Protein AF-A0A200QCK0-F1 (afdb_monomer)

Secondary structure (DSSP, 8-state):
-HHHHHHHHHHHHHHHHHHTS-HHHHHHHTT---HHHHHHHHHHHHHHHHHHHHHHHHHHHHHHHHHHHHHHHHHGGGG-

pLDDT: mean 77.57, std 11.19, range [49.31, 89.31]

Organism: Macleaya cordata (NCBI:txid56857)

Solvent-accessible surface area (backbone atoms only — not comparable to full-atom values): 4553 Å² total; per-residue (Å²): 116,73,74,57,53,54,52,53,51,45,51,51,52,33,50,55,57,47,70,74,44,55,74,73,58,30,68,72,49,68,80,53,88,46,46,66,60,44,51,51,54,50,53,52,52,52,54,52,48,52,51,54,50,52,51,52,50,51,50,53,52,51,51,51,55,51,51,55,53,49,51,56,58,48,58,62,62,74,76,112

Radius of gyration: 24.25 Å; Cα contacts (8 Å, |Δi|>4): 19; chains: 1; bounding box: 45×21×77 Å

Structure (mmCIF, N/CA/C/O backbone):
data_AF-A0A200QCK0-F1
#
_entry.id   AF-A0A200QCK0-F1
#
loop_
_atom_site.group_PDB
_atom_site.id
_atom_site.type_symbol
_atom_site.label_atom_id
_atom_site.label_alt_id
_atom_site.label_comp_id
_atom_site.label_asym_id
_atom_site.label_entity_id
_atom_site.label_seq_id
_atom_site.pdbx_PDB_ins_code
_atom_site.Cartn_x
_atom_site.Cartn_y
_atom_site.Cartn_z
_atom_site.occupancy
_atom_site.B_iso_or_equiv
_atom_site.auth_seq_id
_atom_site.auth_comp_id
_atom_site.auth_asym_id
_atom_site.auth_atom_id
_atom_site.pdbx_PDB_model_num
ATOM 1 N N . MET A 1 1 ? -17.259 4.371 26.624 1.00 58.91 1 MET A N 1
ATOM 2 C CA . MET A 1 1 ? -17.887 3.853 25.384 1.00 58.91 1 MET A CA 1
ATOM 3 C C . MET A 1 1 ? -17.174 4.333 24.115 1.00 58.91 1 MET A C 1
ATOM 5 O O . MET A 1 1 ? -16.959 3.549 23.205 1.00 58.91 1 MET A O 1
ATOM 9 N N . GLU A 1 2 ? -16.707 5.578 24.068 1.00 63.78 2 GLU A N 1
ATOM 10 C CA . GLU A 1 2 ? -16.116 6.210 22.871 1.00 63.78 2 GLU A CA 1
ATOM 11 C C . GLU A 1 2 ? -14.766 5.629 22.394 1.00 63.78 2 GLU A C 1
ATOM 13 O O . GLU A 1 2 ? -14.402 5.720 21.224 1.00 63.78 2 GLU A O 1
ATOM 18 N N . ARG A 1 3 ? -14.015 4.968 23.285 1.00 66.50 3 ARG A N 1
ATOM 19 C CA . ARG A 1 3 ? -12.735 4.318 22.944 1.00 66.50 3 ARG A CA 1
ATOM 20 C C . ARG A 1 3 ? -12.907 2.990 22.192 1.00 66.50 3 ARG A C 1
ATOM 22 O O . ARG A 1 3 ? -12.003 2.607 21.463 1.00 66.50 3 ARG A O 1
ATOM 29 N N . MET A 1 4 ? -14.041 2.307 22.376 1.00 72.31 4 MET A N 1
ATOM 30 C CA . MET A 1 4 ? -14.385 1.086 21.629 1.00 72.31 4 MET A CA 1
ATOM 31 C C . MET A 1 4 ? -14.813 1.439 20.203 1.00 72.31 4 MET A C 1
ATOM 33 O O . MET A 1 4 ? -14.325 0.836 19.257 1.00 72.31 4 MET A O 1
ATOM 37 N N . LYS A 1 5 ? -15.626 2.493 20.052 1.00 79.50 5 LYS A N 1
ATOM 38 C CA . LYS A 1 5 ? -16.126 2.961 18.752 1.00 79.50 5 LYS A CA 1
ATOM 39 C C . LYS A 1 5 ? -14.994 3.308 17.776 1.00 79.50 5 LYS A C 1
ATOM 41 O O . LYS A 1 5 ? -14.992 2.825 16.655 1.00 79.50 5 LYS A O 1
ATOM 46 N N . ARG A 1 6 ? -13.959 4.014 18.255 1.00 78.31 6 ARG A N 1
ATOM 47 C CA . ARG A 1 6 ? -12.757 4.316 17.455 1.00 78.31 6 ARG A CA 1
ATOM 48 C C . ARG A 1 6 ? -11.993 3.077 16.983 1.00 78.31 6 ARG A C 1
ATOM 50 O O . ARG A 1 6 ? -11.468 3.085 15.880 1.00 78.31 6 ARG A O 1
ATOM 57 N N . LYS A 1 7 ? -11.910 2.027 17.807 1.00 80.75 7 LYS A N 1
ATOM 58 C CA . LYS A 1 7 ? -11.217 0.783 17.428 1.00 80.75 7 LYS A CA 1
ATOM 59 C C . LYS A 1 7 ? -11.989 0.012 16.359 1.00 80.75 7 LYS A C 1
ATOM 61 O O . LYS A 1 7 ? -11.377 -0.524 15.442 1.00 80.75 7 LYS A O 1
ATOM 66 N N . GLU A 1 8 ? -13.313 -0.016 16.478 1.00 83.75 8 GLU A N 1
ATOM 67 C CA . GLU A 1 8 ? -14.209 -0.609 15.482 1.00 83.75 8 GLU A CA 1
ATOM 68 C C . GLU A 1 8 ? -14.095 0.130 14.139 1.00 83.75 8 GLU A C 1
ATOM 70 O O . GLU A 1 8 ? -13.883 -0.481 13.096 1.00 83.75 8 GLU A O 1
ATOM 75 N N . GLU A 1 9 ? -14.151 1.464 14.174 1.00 85.94 9 GLU A N 1
ATOM 76 C CA . GLU A 1 9 ? -14.003 2.324 12.996 1.00 85.94 9 GLU A CA 1
ATOM 77 C C . GLU A 1 9 ? -12.630 2.149 12.330 1.00 85.94 9 GLU A C 1
ATOM 79 O O . GLU A 1 9 ? -12.540 2.056 11.107 1.00 85.94 9 GLU A O 1
ATOM 84 N N . GLU A 1 10 ? -11.556 2.038 13.115 1.00 85.81 10 GLU A N 1
ATOM 85 C CA . GLU A 1 10 ? -10.205 1.799 12.599 1.00 85.81 10 GLU A CA 1
ATOM 86 C C . GLU A 1 10 ? -10.074 0.417 11.936 1.00 85.81 10 GLU A C 1
ATOM 8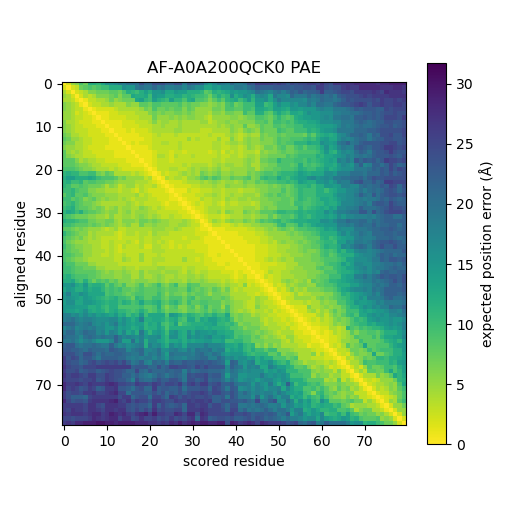8 O O . GLU A 1 10 ? -9.437 0.286 10.885 1.00 85.81 10 GLU A O 1
ATOM 93 N N . PHE A 1 11 ? -10.726 -0.603 12.499 1.00 85.31 11 PHE A N 1
ATOM 94 C CA . PHE A 1 11 ? -10.793 -1.938 11.909 1.00 85.31 11 PHE A CA 1
ATOM 95 C C . PHE A 1 11 ? -11.564 -1.939 10.580 1.00 85.31 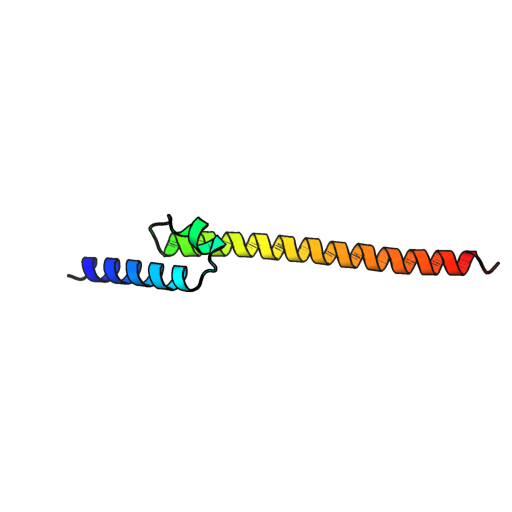11 PHE A C 1
ATOM 97 O O . PHE A 1 11 ? -11.073 -2.487 9.589 1.00 85.31 11 PHE A O 1
ATOM 104 N N . LEU A 1 12 ? -12.724 -1.276 10.530 1.00 87.62 12 LEU A N 1
ATOM 105 C CA . LEU A 1 12 ? -13.530 -1.137 9.314 1.00 87.62 12 LEU A CA 1
ATOM 106 C C . LEU A 1 12 ? -12.778 -0.368 8.222 1.00 87.62 12 LEU A C 1
ATOM 108 O O . LEU A 1 12 ? -12.712 -0.832 7.083 1.00 87.62 12 LEU A O 1
ATOM 112 N N . CYS A 1 13 ? -12.136 0.754 8.565 1.00 88.56 13 CYS A N 1
ATOM 113 C CA . CYS A 1 13 ? -11.286 1.511 7.642 1.00 88.56 13 CYS A CA 1
ATOM 114 C C . CYS A 1 13 ? -10.175 0.640 7.050 1.00 88.56 13 CYS A C 1
ATOM 116 O O . CYS A 1 13 ? -9.961 0.650 5.837 1.00 88.56 13 CYS A O 1
ATOM 118 N N . ARG A 1 14 ? -9.493 -0.161 7.880 1.00 89.00 14 ARG A N 1
ATOM 119 C CA . ARG A 1 14 ? -8.457 -1.083 7.398 1.00 89.00 14 ARG A CA 1
ATOM 120 C C . ARG A 1 14 ? -9.028 -2.112 6.423 1.00 89.00 14 ARG A C 1
ATOM 122 O O . ARG A 1 14 ? -8.423 -2.361 5.383 1.00 89.00 14 ARG A O 1
ATOM 129 N N . GLY A 1 15 ? -10.189 -2.684 6.741 1.00 88.81 15 GLY A N 1
ATOM 130 C CA . GLY A 1 15 ? -10.891 -3.627 5.871 1.00 88.81 15 GLY A CA 1
ATOM 131 C C . GLY A 1 15 ? -11.246 -3.020 4.513 1.00 88.81 15 GLY A C 1
ATOM 132 O O . GLY A 1 15 ? -10.966 -3.629 3.482 1.00 88.81 15 GLY A O 1
ATOM 133 N N . HIS A 1 16 ? -11.782 -1.798 4.499 1.00 89.31 16 HIS A N 1
ATOM 134 C CA . HIS A 1 16 ? -12.113 -1.084 3.264 1.00 89.31 16 HIS A CA 1
ATOM 135 C C . HIS A 1 16 ? -10.888 -0.796 2.395 1.00 89.31 16 HIS A C 1
ATOM 137 O O . HIS A 1 16 ? -10.938 -1.038 1.190 1.00 89.31 16 HIS A O 1
ATOM 143 N N . ILE A 1 17 ? -9.785 -0.337 2.996 1.00 87.44 17 ILE A N 1
ATOM 144 C CA . ILE A 1 17 ? -8.534 -0.098 2.265 1.00 87.44 17 ILE A CA 1
ATOM 145 C C . ILE A 1 17 ? -8.034 -1.406 1.652 1.00 87.44 17 ILE A C 1
ATOM 147 O O . ILE A 1 17 ? -7.745 -1.441 0.463 1.00 87.44 17 ILE A O 1
ATOM 151 N N . LEU A 1 18 ? -7.979 -2.493 2.429 1.00 87.00 18 LEU A N 1
ATOM 152 C CA . LEU A 1 18 ? -7.511 -3.792 1.941 1.00 87.00 18 LEU A CA 1
ATOM 153 C C . LEU A 1 18 ? -8.388 -4.347 0.811 1.00 87.00 18 LEU A C 1
ATOM 155 O O . LEU A 1 18 ? -7.854 -4.929 -0.128 1.00 87.00 18 LEU A O 1
ATOM 159 N N . ASN A 1 19 ? -9.706 -4.147 0.872 1.00 88.31 19 ASN A N 1
ATOM 160 C CA . ASN A 1 19 ? -10.631 -4.626 -0.156 1.00 88.31 19 ASN A CA 1
ATOM 161 C C . ASN A 1 19 ? -10.478 -3.894 -1.503 1.00 88.31 19 ASN A C 1
ATOM 163 O O . ASN A 1 19 ? -10.838 -4.441 -2.540 1.00 88.31 19 ASN A O 1
ATOM 167 N N . ALA A 1 20 ? -9.939 -2.673 -1.502 1.00 87.88 20 ALA A N 1
ATOM 168 C CA . ALA A 1 20 ? -9.629 -1.928 -2.722 1.00 87.88 20 ALA A CA 1
ATOM 169 C C . ALA A 1 20 ? -8.296 -2.349 -3.378 1.00 87.88 20 ALA A C 1
ATOM 171 O O . ALA A 1 20 ? -8.005 -1.926 -4.497 1.00 87.88 20 ALA A O 1
ATOM 172 N N . LEU A 1 21 ? -7.468 -3.159 -2.705 1.00 86.94 21 LEU A N 1
ATOM 173 C CA . LEU A 1 21 ? -6.160 -3.581 -3.212 1.00 86.94 21 LEU A CA 1
ATOM 174 C C . LEU A 1 21 ? -6.260 -4.846 -4.071 1.00 86.94 21 LEU A C 1
ATOM 176 O O . LEU A 1 21 ? -7.045 -5.751 -3.796 1.00 86.94 21 LEU A O 1
ATOM 180 N N . SER A 1 22 ? -5.384 -4.961 -5.073 1.00 83.75 22 SER A N 1
ATOM 181 C CA . SER A 1 22 ? -5.237 -6.200 -5.845 1.00 83.75 22 SER A CA 1
ATOM 182 C C . SER A 1 22 ? -4.582 -7.312 -5.011 1.00 83.75 22 SER A C 1
ATOM 184 O O . SER A 1 22 ? -3.812 -7.040 -4.086 1.00 83.75 22 SER A O 1
ATOM 186 N N . SER A 1 23 ? -4.837 -8.580 -5.357 1.00 81.69 23 SER A N 1
ATOM 187 C CA . SER A 1 23 ? -4.345 -9.769 -4.634 1.00 81.69 23 SER A CA 1
ATOM 188 C C . SER A 1 23 ? -2.855 -9.757 -4.224 1.00 81.69 23 SER A C 1
ATOM 190 O O . SER A 1 23 ? -2.566 -10.131 -3.080 1.00 81.69 23 SER A O 1
ATOM 192 N N . PRO A 1 24 ? -1.887 -9.322 -5.064 1.00 83.19 24 PRO A N 1
ATOM 193 C CA . PRO A 1 24 ? -0.483 -9.258 -4.645 1.00 83.19 24 PRO A CA 1
ATOM 194 C C . PRO A 1 24 ? -0.217 -8.160 -3.604 1.00 83.19 24 PRO A C 1
ATOM 196 O O . PRO A 1 24 ? 0.548 -8.367 -2.663 1.00 83.19 24 PRO A O 1
ATOM 199 N N . ILE A 1 25 ? -0.878 -7.006 -3.724 1.00 82.31 25 ILE A N 1
ATOM 200 C CA . ILE A 1 25 ? -0.710 -5.884 -2.791 1.00 82.31 25 ILE A CA 1
ATOM 201 C C . ILE A 1 25 ? -1.410 -6.201 -1.468 1.00 82.31 25 ILE A C 1
ATOM 203 O O . ILE A 1 25 ? -0.838 -5.972 -0.403 1.00 82.31 25 ILE A O 1
ATOM 207 N N . TYR A 1 26 ? -2.588 -6.822 -1.527 1.00 82.69 26 TYR A N 1
ATOM 208 C CA . TYR A 1 26 ? -3.304 -7.335 -0.365 1.00 82.69 26 TYR A CA 1
ATOM 209 C C . TYR A 1 26 ? -2.428 -8.278 0.468 1.00 82.69 26 TYR A C 1
ATOM 211 O O . TYR A 1 26 ? -2.273 -8.082 1.670 1.00 82.69 26 TYR A O 1
ATOM 219 N N . THR A 1 27 ? -1.798 -9.272 -0.165 1.00 84.69 27 THR A N 1
ATOM 220 C CA . THR A 1 27 ? -1.004 -10.284 0.552 1.00 84.69 27 THR A CA 1
ATOM 221 C C . THR A 1 27 ? 0.217 -9.678 1.245 1.00 84.69 27 THR A C 1
ATOM 223 O O . THR A 1 27 ? 0.528 -10.058 2.372 1.00 84.69 27 THR A O 1
ATOM 226 N N . ALA A 1 28 ? 0.865 -8.696 0.614 1.00 85.81 28 ALA A N 1
ATOM 227 C CA . ALA A 1 28 ? 2.002 -7.989 1.197 1.00 85.81 28 ALA A CA 1
ATOM 228 C C . ALA A 1 28 ? 1.607 -7.087 2.382 1.00 85.81 28 ALA A C 1
ATOM 230 O O . ALA A 1 28 ? 2.361 -6.978 3.345 1.00 85.81 28 ALA A O 1
ATOM 231 N N . HIS A 1 29 ? 0.421 -6.471 2.345 1.00 84.31 29 HIS A N 1
ATOM 232 C CA . HIS A 1 29 ? 0.025 -5.452 3.322 1.00 84.31 29 HIS A CA 1
ATOM 233 C C . HIS A 1 29 ? -0.997 -5.938 4.367 1.00 84.31 29 HIS A C 1
ATOM 235 O O . HIS A 1 29 ? -1.261 -5.226 5.336 1.00 84.31 29 HIS A O 1
ATOM 241 N N . ARG A 1 30 ? -1.534 -7.166 4.247 1.00 83.88 30 ARG A N 1
ATOM 242 C CA . ARG A 1 30 ? -2.510 -7.743 5.202 1.00 83.88 30 ARG A CA 1
ATOM 243 C C . ARG A 1 30 ? -1.998 -7.833 6.643 1.00 83.88 30 ARG A C 1
ATOM 245 O O . ARG A 1 30 ? -2.796 -7.947 7.568 1.00 83.88 30 ARG A O 1
ATOM 252 N N . HIS A 1 31 ? -0.676 -7.843 6.816 1.00 85.81 31 HIS A N 1
ATOM 253 C CA . HIS A 1 31 ? -0.005 -7.974 8.109 1.00 85.81 31 HIS A CA 1
ATOM 254 C C . HIS A 1 31 ? 0.047 -6.654 8.893 1.00 85.81 31 HIS A C 1
ATOM 256 O O . HIS A 1 31 ? 0.305 -6.674 10.096 1.00 85.81 31 HIS A O 1
ATOM 262 N N . ILE A 1 32 ? -0.227 -5.521 8.239 1.00 86.62 32 ILE A N 1
ATOM 263 C CA . ILE A 1 32 ? -0.198 -4.202 8.869 1.00 86.62 32 ILE A CA 1
ATOM 264 C C . ILE A 1 32 ? -1.455 -4.024 9.725 1.00 86.62 32 ILE A C 1
ATOM 266 O O . ILE A 1 32 ? -2.581 -4.208 9.258 1.00 86.62 32 ILE A O 1
ATOM 270 N N . GLN A 1 33 ? -1.263 -3.688 11.002 1.00 82.62 33 GLN A N 1
ATOM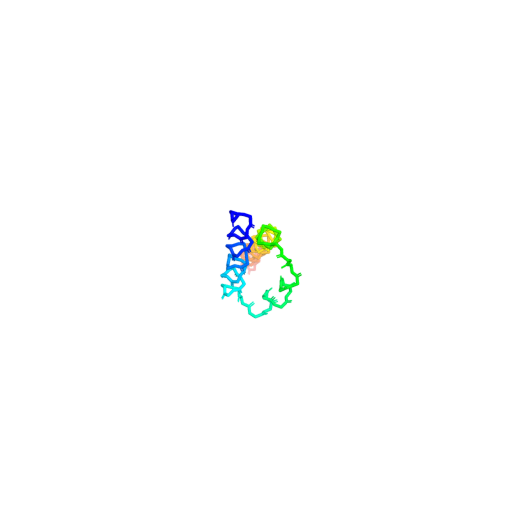 271 C CA . GLN A 1 33 ? -2.349 -3.661 11.984 1.00 82.62 33 GLN A CA 1
ATOM 272 C C . GLN A 1 33 ? -3.150 -2.358 11.967 1.00 82.62 33 GLN A C 1
ATOM 274 O O . GLN A 1 33 ? -4.361 -2.394 12.203 1.00 82.62 33 GLN A O 1
ATOM 279 N N . THR A 1 34 ? -2.504 -1.228 11.666 1.00 84.31 34 THR A N 1
ATOM 280 C CA . THR A 1 34 ? -3.143 0.095 11.692 1.00 84.31 34 THR A CA 1
ATOM 281 C C . THR A 1 34 ? -3.481 0.576 10.283 1.00 84.31 34 THR A C 1
ATOM 283 O O . THR A 1 34 ? -2.699 0.422 9.344 1.00 84.31 34 THR A O 1
ATOM 286 N N . ALA A 1 35 ? -4.656 1.190 10.122 1.00 85.50 35 ALA A N 1
ATOM 287 C CA . ALA A 1 35 ? -5.077 1.741 8.831 1.00 85.50 35 ALA A CA 1
ATOM 288 C C . ALA A 1 35 ? -4.142 2.868 8.356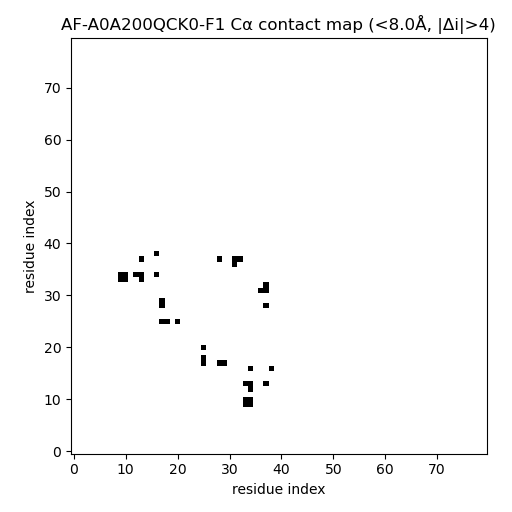 1.00 85.50 35 ALA A C 1
ATOM 290 O O . ALA A 1 35 ? -3.889 3.014 7.162 1.00 85.50 35 ALA A O 1
ATOM 291 N N . LYS A 1 36 ? -3.591 3.643 9.300 1.00 86.25 36 LYS A N 1
ATOM 292 C CA . LYS A 1 36 ? -2.675 4.751 9.012 1.00 86.25 36 LYS A CA 1
ATOM 293 C C . LYS A 1 36 ? -1.338 4.271 8.454 1.00 86.25 36 LYS A C 1
ATOM 295 O O . LYS A 1 36 ? -0.856 4.822 7.466 1.00 86.25 36 LYS A O 1
ATOM 300 N N . GLU A 1 37 ? -0.737 3.265 9.081 1.00 88.00 37 GLU A N 1
ATOM 301 C CA . GLU A 1 37 ? 0.522 2.682 8.612 1.00 88.00 37 GLU A CA 1
ATOM 302 C C . GLU A 1 37 ? 0.320 2.007 7.257 1.00 88.00 37 GLU A C 1
ATOM 304 O O . GLU A 1 37 ? 1.078 2.275 6.332 1.00 88.00 37 GLU A O 1
ATOM 309 N N . LEU A 1 38 ? -0.785 1.266 7.098 1.00 88.88 38 LEU A N 1
ATO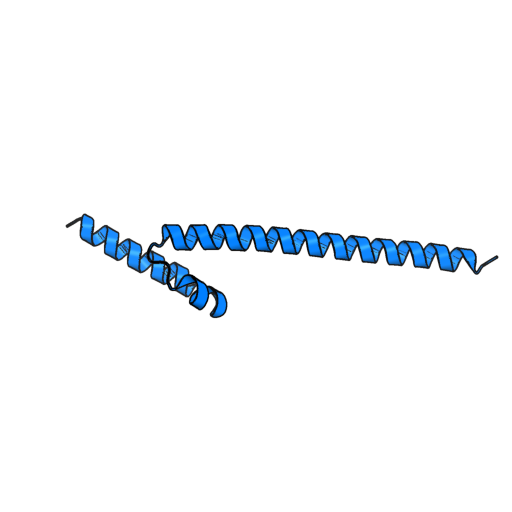M 310 C CA . LEU A 1 38 ? -1.173 0.655 5.829 1.00 88.88 38 LEU A CA 1
ATOM 311 C C . LEU A 1 38 ? -1.234 1.700 4.706 1.00 88.88 38 LEU A C 1
ATOM 313 O O . LEU A 1 38 ? -0.624 1.519 3.655 1.00 88.88 38 LEU A O 1
ATOM 317 N N . TRP A 1 39 ? -1.936 2.809 4.945 1.00 88.75 39 TRP A N 1
ATOM 318 C CA . TRP A 1 39 ? -2.056 3.901 3.982 1.00 88.75 39 TRP A CA 1
ATOM 319 C C . TRP A 1 39 ? -0.710 4.565 3.663 1.00 88.75 39 TRP A C 1
ATOM 321 O O . TRP A 1 39 ? -0.413 4.830 2.501 1.00 88.75 39 TRP A O 1
ATOM 331 N N . THR A 1 40 ? 0.126 4.793 4.677 1.00 88.75 40 THR A N 1
ATOM 332 C CA . THR A 1 40 ? 1.439 5.438 4.507 1.00 88.75 40 THR A CA 1
ATOM 333 C C . THR A 1 40 ? 2.386 4.565 3.679 1.00 88.75 40 THR A C 1
ATOM 335 O O . THR A 1 40 ? 3.028 5.060 2.756 1.00 88.75 40 THR A O 1
ATOM 338 N N . THR A 1 41 ? 2.435 3.256 3.949 1.00 89.12 41 THR A N 1
ATOM 339 C CA . THR A 1 41 ? 3.246 2.307 3.169 1.00 89.12 41 THR A CA 1
ATOM 340 C C . THR A 1 41 ? 2.781 2.231 1.718 1.00 89.12 41 THR A C 1
ATOM 342 O O . THR A 1 41 ? 3.609 2.212 0.807 1.00 89.12 41 THR A O 1
ATOM 345 N N . LEU A 1 42 ? 1.463 2.228 1.489 1.00 88.88 42 LEU A N 1
ATOM 346 C CA . LEU A 1 42 ? 0.902 2.252 0.139 1.00 88.88 42 LEU A CA 1
ATOM 347 C C . LEU A 1 42 ? 1.304 3.526 -0.607 1.00 88.88 42 LEU A C 1
ATOM 349 O O . LEU A 1 42 ? 1.775 3.429 -1.737 1.00 88.88 42 LEU A O 1
ATOM 353 N N . GLN A 1 43 ? 1.167 4.699 0.018 1.00 88.44 43 GLN A N 1
ATOM 354 C CA . GLN A 1 43 ? 1.562 5.966 -0.602 1.00 88.44 43 GLN A CA 1
ATOM 355 C C . GLN A 1 43 ? 3.032 5.971 -1.025 1.00 88.44 43 GLN A C 1
ATOM 357 O O . GLN A 1 43 ? 3.329 6.337 -2.159 1.00 88.44 43 GLN A O 1
ATOM 362 N N . GLU A 1 44 ? 3.941 5.534 -0.151 1.00 88.00 44 GLU A N 1
ATOM 363 C CA . GLU A 1 44 ? 5.370 5.509 -0.474 1.00 88.00 44 GLU A CA 1
ATOM 364 C C . GLU A 1 44 ? 5.667 4.533 -1.616 1.00 88.00 44 GLU A C 1
ATOM 366 O O . GLU A 1 44 ? 6.368 4.881 -2.567 1.00 88.00 44 GLU A O 1
ATOM 371 N N . LYS A 1 45 ? 5.066 3.335 -1.578 1.00 86.81 45 LYS A N 1
ATOM 372 C CA . LYS A 1 45 ? 5.232 2.342 -2.641 1.00 86.81 45 LYS A CA 1
ATOM 373 C C . LYS A 1 45 ? 4.795 2.901 -3.994 1.00 86.81 45 LYS A C 1
ATOM 375 O O . LYS A 1 45 ? 5.560 2.813 -4.949 1.00 86.81 45 LYS A O 1
ATOM 380 N N . TYR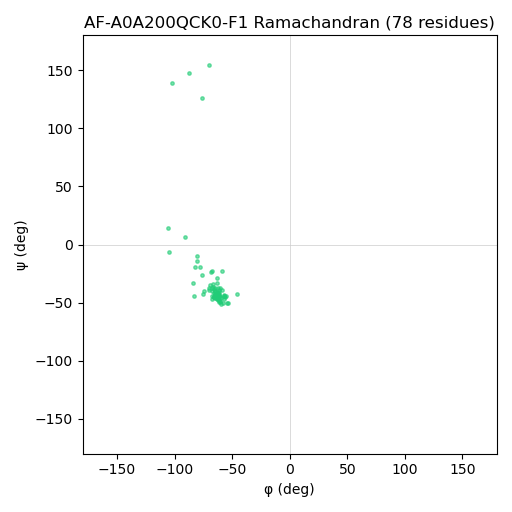 A 1 46 ? 3.601 3.486 -4.074 1.00 84.44 46 TYR A N 1
ATOM 381 C CA . TYR A 1 46 ? 3.090 4.039 -5.330 1.00 84.44 46 TYR A CA 1
ATOM 382 C C . TYR A 1 46 ? 3.895 5.250 -5.812 1.00 84.44 46 TYR A C 1
ATOM 384 O O . TYR A 1 46 ? 4.094 5.385 -7.014 1.00 84.44 46 TYR A O 1
ATOM 392 N N . ARG A 1 47 ? 4.422 6.087 -4.908 1.00 82.81 47 ARG A N 1
ATOM 393 C CA . ARG A 1 47 ? 5.278 7.227 -5.275 1.00 82.81 47 ARG A CA 1
ATOM 394 C C . ARG A 1 47 ? 6.608 6.785 -5.889 1.00 82.81 47 ARG A C 1
ATOM 396 O O . ARG A 1 47 ? 7.067 7.375 -6.870 1.00 82.81 47 ARG A O 1
ATOM 403 N N . ILE A 1 48 ? 7.224 5.747 -5.320 1.00 79.75 48 ILE A N 1
ATOM 404 C CA . ILE A 1 48 ? 8.444 5.134 -5.864 1.00 79.75 48 ILE A CA 1
ATOM 405 C C . ILE A 1 48 ? 8.143 4.479 -7.211 1.00 79.75 48 ILE A C 1
ATOM 407 O O . ILE A 1 48 ? 8.891 4.679 -8.167 1.00 79.75 48 ILE A O 1
ATOM 411 N N . GLU A 1 49 ? 7.041 3.730 -7.299 1.00 79.94 49 GLU A N 1
ATOM 412 C CA . GLU A 1 49 ? 6.645 3.064 -8.536 1.00 79.94 49 GLU A CA 1
ATOM 413 C C . GLU A 1 49 ? 6.439 4.093 -9.650 1.00 79.94 49 GLU A C 1
ATOM 415 O O . GLU A 1 49 ? 7.073 3.982 -10.694 1.00 79.94 49 GLU A O 1
ATOM 420 N N . GLU A 1 50 ? 5.651 5.142 -9.412 1.00 81.19 50 GLU A N 1
ATOM 421 C CA . GLU A 1 50 ? 5.405 6.216 -10.378 1.00 81.19 50 GLU A CA 1
ATOM 422 C C . GLU A 1 50 ? 6.706 6.883 -10.838 1.00 81.19 50 GLU A C 1
ATOM 424 O O . GLU A 1 50 ? 6.922 7.041 -12.037 1.00 81.19 50 GLU A O 1
ATOM 429 N N . SER A 1 51 ? 7.620 7.186 -9.914 1.00 76.50 51 SER A N 1
ATOM 430 C CA . SER A 1 51 ? 8.924 7.769 -10.257 1.00 76.50 51 SER A CA 1
ATOM 431 C C . SER A 1 51 ? 9.740 6.830 -11.155 1.00 76.50 51 SER A C 1
ATOM 433 O O . SER A 1 51 ? 10.266 7.251 -12.183 1.00 76.50 51 SER A O 1
ATOM 435 N N . SER A 1 52 ? 9.777 5.535 -10.827 1.00 78.00 52 SER A N 1
ATOM 436 C CA . SER A 1 52 ? 10.489 4.524 -11.619 1.00 78.00 52 SER A CA 1
ATOM 437 C C . SER A 1 52 ? 9.864 4.291 -13.003 1.00 78.00 52 SER A C 1
ATOM 439 O O . SER A 1 52 ? 10.579 4.113 -13.995 1.00 78.00 52 SER A O 1
ATOM 441 N N 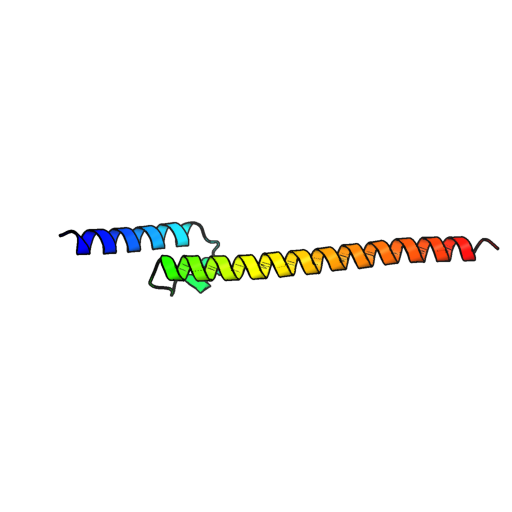. TRP A 1 53 ? 8.531 4.346 -13.093 1.00 80.44 53 TRP A N 1
ATOM 442 C CA . TRP A 1 53 ? 7.783 4.267 -14.345 1.00 80.44 53 TRP A CA 1
ATOM 443 C C . TRP A 1 53 ? 8.077 5.479 -15.228 1.00 80.44 53 TRP A C 1
ATOM 445 O O . TRP A 1 53 ? 8.344 5.317 -16.420 1.00 80.44 53 TRP A O 1
ATOM 455 N N . LEU A 1 54 ? 8.078 6.684 -14.651 1.00 81.81 54 LEU A N 1
ATOM 456 C CA . LEU A 1 54 ? 8.388 7.926 -15.357 1.00 81.81 54 LEU A CA 1
ATOM 457 C C . LEU A 1 54 ? 9.836 7.947 -15.866 1.00 81.81 54 LEU A C 1
ATOM 459 O O . LEU A 1 54 ? 10.058 8.302 -17.024 1.00 81.81 54 LEU A O 1
ATOM 463 N N . GLU A 1 55 ? 10.809 7.509 -15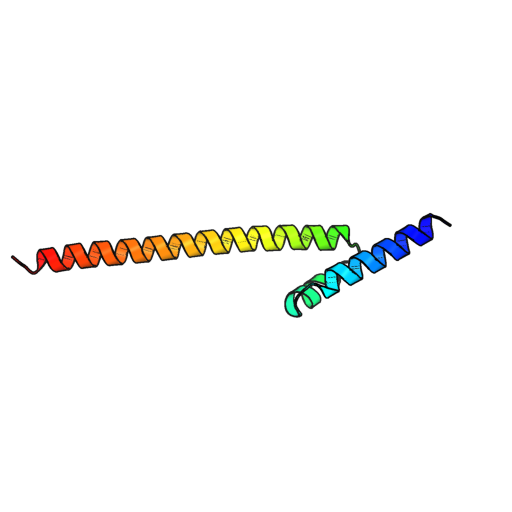.064 1.00 76.81 55 GLU A N 1
ATOM 464 C CA . GLU A 1 55 ? 12.215 7.409 -15.481 1.00 76.81 55 GLU A CA 1
ATOM 465 C C . GLU A 1 55 ? 12.417 6.393 -16.610 1.00 76.81 55 GLU A C 1
ATOM 467 O O . GLU A 1 55 ? 13.066 6.691 -17.617 1.00 76.81 55 GLU A O 1
ATOM 472 N N . SER A 1 56 ? 11.814 5.208 -16.480 1.00 76.88 56 SER A N 1
ATOM 473 C CA . SER A 1 56 ? 11.875 4.164 -17.509 1.00 76.88 56 SER A CA 1
ATOM 474 C C . SER A 1 56 ? 11.242 4.644 -18.815 1.00 76.88 56 SER A C 1
ATOM 476 O O . SER A 1 56 ? 11.809 4.468 -19.894 1.00 76.88 56 SER A O 1
ATOM 478 N N . SER A 1 57 ? 10.090 5.309 -18.716 1.00 76.94 57 SER A N 1
ATOM 479 C CA . SER A 1 57 ? 9.386 5.900 -19.851 1.00 76.94 57 SER A CA 1
ATOM 480 C C . SER A 1 57 ? 10.245 6.963 -20.541 1.00 76.94 57 SER A C 1
ATOM 482 O O . SER A 1 57 ? 10.478 6.880 -21.749 1.00 76.94 57 SER A O 1
ATOM 484 N N . LEU A 1 58 ? 10.820 7.902 -19.780 1.00 77.31 58 LEU A N 1
ATOM 485 C CA . LEU A 1 58 ? 11.718 8.932 -20.305 1.00 77.31 58 LEU A CA 1
ATOM 486 C C . LEU A 1 58 ? 12.921 8.317 -21.036 1.00 77.31 58 LEU A C 1
ATOM 488 O O . LEU A 1 58 ? 13.260 8.745 -22.140 1.00 77.31 58 LEU A O 1
ATOM 492 N N . HIS A 1 59 ? 13.524 7.272 -20.466 1.00 76.06 59 HIS A N 1
ATOM 493 C CA . HIS A 1 59 ? 14.652 6.574 -21.077 1.00 76.06 59 HIS A CA 1
ATOM 494 C C . HIS A 1 59 ? 14.274 5.914 -22.413 1.00 76.06 59 HIS A C 1
ATOM 496 O O . HIS A 1 59 ? 15.007 6.036 -23.398 1.00 76.06 59 HIS A O 1
ATOM 502 N N . VAL A 1 60 ? 13.102 5.273 -22.489 1.00 76.81 60 VAL A N 1
ATOM 503 C CA . VAL A 1 60 ? 12.586 4.659 -23.724 1.00 76.81 60 VAL A CA 1
ATOM 504 C C . VAL A 1 60 ? 12.349 5.706 -24.817 1.00 76.81 60 VAL A C 1
ATOM 506 O O . VAL A 1 60 ? 12.719 5.467 -25.973 1.00 76.81 60 VAL A O 1
ATOM 509 N N . TYR A 1 61 ? 11.796 6.875 -24.473 1.00 76.62 61 TYR A N 1
ATOM 510 C CA . TYR A 1 61 ? 11.630 7.988 -25.417 1.00 76.62 61 TYR A CA 1
ATOM 511 C C . TYR A 1 61 ? 12.973 8.547 -25.890 1.00 76.62 61 TYR A C 1
ATOM 513 O O . TYR A 1 61 ? 13.145 8.820 -27.082 1.00 76.62 61 TYR A O 1
ATOM 521 N N . GLN A 1 62 ? 13.950 8.665 -24.987 1.00 77.69 62 GLN A N 1
ATOM 522 C CA . GLN A 1 62 ? 15.288 9.130 -25.333 1.00 77.69 62 GLN A CA 1
ATOM 523 C C . GLN A 1 62 ? 15.969 8.157 -26.311 1.00 77.69 62 GLN A C 1
ATOM 525 O O . GLN A 1 62 ? 16.499 8.594 -27.333 1.00 77.69 62 GLN A O 1
ATOM 530 N N . ILE A 1 63 ? 15.919 6.843 -26.050 1.00 75.50 63 ILE A N 1
ATOM 531 C CA . ILE A 1 63 ? 16.489 5.813 -26.937 1.00 75.50 63 ILE A CA 1
ATOM 532 C C . ILE A 1 63 ? 15.829 5.852 -28.319 1.00 75.50 63 ILE A C 1
ATOM 534 O O . ILE A 1 63 ? 16.540 5.897 -29.327 1.00 75.50 63 ILE A O 1
ATOM 538 N N . HIS A 1 64 ? 14.493 5.873 -28.387 1.00 70.00 64 HIS A N 1
ATOM 539 C CA . HIS A 1 64 ? 13.783 5.936 -29.668 1.00 70.00 64 HIS A CA 1
ATOM 540 C C . HIS A 1 64 ? 14.137 7.208 -30.445 1.00 70.00 64 HIS A C 1
ATOM 542 O O . HIS A 1 64 ? 14.486 7.127 -31.622 1.00 70.00 64 HIS A O 1
ATOM 548 N N . GLY A 1 65 ? 14.155 8.374 -29.791 1.00 68.12 65 GLY A N 1
ATOM 549 C CA . GLY A 1 65 ? 14.571 9.630 -30.421 1.00 68.12 65 GLY A CA 1
ATOM 550 C C . GLY A 1 65 ? 16.006 9.584 -30.964 1.00 68.12 65 GLY A C 1
ATOM 551 O O . GLY A 1 65 ? 16.282 10.061 -32.071 1.00 68.12 65 GLY A O 1
ATOM 552 N N . MET A 1 66 ? 16.928 8.949 -30.232 1.00 65.12 66 MET A N 1
ATOM 553 C CA . MET A 1 66 ? 18.308 8.739 -30.681 1.00 65.12 66 MET A CA 1
ATOM 554 C C . MET A 1 66 ? 18.409 7.778 -31.878 1.00 65.12 66 MET A C 1
ATOM 556 O O . MET A 1 66 ? 19.236 8.004 -32.768 1.00 65.12 66 MET A O 1
ATOM 560 N N . ALA A 1 67 ? 17.591 6.722 -31.924 1.00 61.38 67 ALA A N 1
ATOM 561 C CA . ALA A 1 67 ? 17.569 5.744 -33.013 1.00 61.38 67 ALA A CA 1
ATOM 562 C C . ALA A 1 67 ? 17.067 6.363 -34.328 1.00 61.38 67 ALA A C 1
ATOM 564 O O . ALA A 1 67 ? 17.711 6.210 -35.370 1.00 61.38 67 ALA A O 1
ATOM 565 N N . THR A 1 68 ? 15.994 7.156 -34.276 1.00 60.69 68 THR A N 1
ATOM 566 C CA . THR A 1 68 ? 15.436 7.845 -35.452 1.00 60.69 68 THR A CA 1
ATOM 567 C C . THR A 1 68 ? 16.414 8.884 -36.007 1.00 60.69 68 THR A C 1
ATOM 569 O O . THR A 1 68 ? 16.618 8.980 -37.222 1.00 60.69 68 THR A O 1
ATOM 572 N N . ARG A 1 69 ? 17.106 9.620 -35.121 1.00 59.91 69 ARG A N 1
ATOM 573 C CA . ARG A 1 69 ? 18.134 10.602 -35.507 1.00 59.91 69 ARG A CA 1
ATOM 574 C C . ARG A 1 69 ? 19.369 9.942 -36.129 1.00 59.91 69 ARG A C 1
ATOM 576 O O . ARG A 1 69 ? 19.895 10.456 -37.116 1.00 59.91 69 ARG A O 1
ATOM 583 N N . ARG A 1 70 ? 19.829 8.798 -35.599 1.00 58.56 70 ARG A N 1
ATOM 584 C CA . ARG A 1 70 ? 20.938 8.028 -36.199 1.00 58.56 70 ARG A CA 1
ATOM 585 C C . ARG A 1 70 ? 20.570 7.450 -37.564 1.00 58.56 70 ARG A C 1
ATOM 587 O O . ARG A 1 70 ? 21.363 7.619 -38.484 1.00 58.56 70 ARG A O 1
ATOM 594 N N . ASN A 1 71 ? 19.389 6.848 -37.719 1.00 57.81 71 ASN A N 1
ATOM 595 C CA . ASN A 1 71 ? 18.943 6.288 -39.001 1.00 57.81 71 ASN A CA 1
ATOM 596 C C . ASN A 1 71 ? 18.843 7.380 -40.087 1.00 57.81 71 ASN A C 1
ATOM 598 O O . ASN A 1 71 ? 19.378 7.232 -41.181 1.00 57.81 71 ASN A O 1
ATOM 602 N N . SER A 1 72 ? 18.303 8.552 -39.737 1.00 59.97 72 SER A N 1
ATOM 603 C CA . SER A 1 72 ? 18.238 9.715 -40.640 1.00 59.97 72 SER A CA 1
ATOM 604 C C . SER A 1 72 ? 19.625 10.211 -41.079 1.00 59.97 72 SER A C 1
ATOM 606 O O . SER A 1 72 ? 19.832 10.574 -42.235 1.00 59.97 72 SER A O 1
ATOM 608 N N . ASN A 1 73 ? 20.604 10.204 -40.169 1.00 60.88 73 ASN A N 1
ATOM 609 C CA . ASN A 1 73 ? 21.986 10.601 -40.461 1.00 60.88 73 ASN A CA 1
ATOM 610 C C . ASN A 1 73 ? 22.801 9.520 -41.193 1.00 60.88 73 ASN A C 1
ATOM 612 O O . ASN A 1 73 ? 23.846 9.840 -41.762 1.00 60.88 73 ASN A O 1
ATOM 616 N N . MET A 1 74 ? 22.375 8.257 -41.138 1.00 57.78 74 MET A N 1
ATOM 617 C CA . MET A 1 74 ? 22.968 7.143 -41.881 1.00 57.78 74 MET A CA 1
ATOM 618 C C . MET A 1 74 ? 22.417 7.093 -43.311 1.00 57.78 74 MET A C 1
ATOM 620 O O . MET A 1 74 ? 23.201 7.037 -44.251 1.00 57.78 74 MET A O 1
ATOM 624 N N . MET A 1 75 ? 21.099 7.248 -43.485 1.00 58.72 75 MET A N 1
ATOM 625 C CA . MET A 1 75 ? 20.444 7.384 -44.793 1.00 58.72 75 MET A CA 1
ATOM 626 C C . MET A 1 75 ? 21.032 8.544 -45.606 1.00 58.72 75 MET A C 1
ATOM 628 O O . MET A 1 75 ? 21.375 8.362 -46.765 1.00 58.72 75 MET A O 1
ATOM 632 N N . ARG A 1 76 ? 21.250 9.713 -44.982 1.00 58.41 76 ARG A N 1
ATOM 633 C CA . ARG A 1 76 ? 21.873 10.873 -45.650 1.00 58.41 76 ARG A CA 1
ATOM 634 C C . ARG A 1 76 ? 23.315 10.633 -46.109 1.00 58.41 76 ARG A C 1
ATOM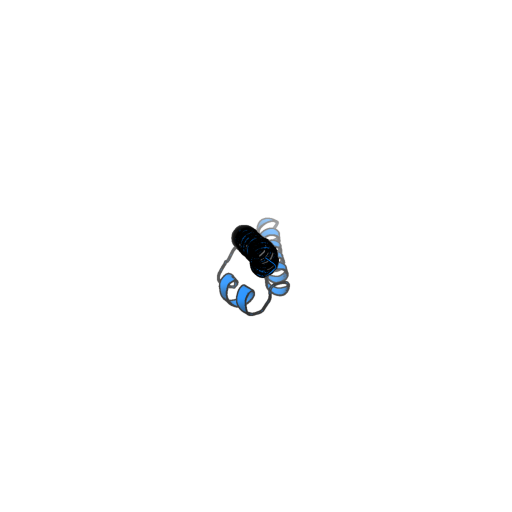 636 O O . ARG A 1 76 ? 23.737 11.256 -47.076 1.00 58.41 76 ARG A O 1
ATOM 643 N N . ARG A 1 77 ? 24.070 9.763 -45.426 1.00 58.34 77 ARG A N 1
ATOM 644 C CA . ARG A 1 77 ? 25.478 9.466 -45.747 1.00 58.34 77 ARG A CA 1
ATOM 645 C C . ARG A 1 77 ? 25.660 8.438 -46.868 1.00 58.34 77 ARG A C 1
ATOM 647 O O . ARG A 1 77 ? 26.724 8.433 -47.463 1.00 58.34 77 ARG A O 1
ATOM 654 N N . ASN A 1 78 ? 24.646 7.630 -47.178 1.00 49.31 78 ASN A N 1
ATOM 655 C CA . ASN A 1 78 ? 24.677 6.648 -48.275 1.00 49.31 78 ASN A CA 1
ATOM 656 C C . ASN A 1 78 ? 24.166 7.203 -49.624 1.00 49.31 78 ASN A C 1
ATOM 658 O O . ASN A 1 78 ? 24.012 6.446 -50.575 1.00 49.31 78 ASN A O 1
ATOM 662 N N . THR A 1 79 ? 23.880 8.506 -49.704 1.00 52.94 79 THR A N 1
ATOM 663 C CA . THR A 1 79 ? 23.407 9.210 -50.917 1.00 52.94 79 THR A CA 1
ATOM 664 C C . THR A 1 79 ? 24.478 10.089 -51.586 1.00 52.94 79 THR A C 1
ATOM 666 O O . THR A 1 79 ? 24.130 10.928 -52.414 1.00 52.94 79 THR A O 1
ATOM 669 N N . LEU A 1 80 ? 25.758 9.922 -51.228 1.00 51.47 80 LEU A N 1
ATOM 670 C CA . LEU A 1 80 ? 26.916 10.576 -51.858 1.00 51.47 80 LEU A CA 1
ATOM 671 C C . LEU A 1 80 ? 27.838 9.536 -52.493 1.00 51.47 80 LEU A C 1
ATOM 673 O O . LEU A 1 80 ? 28.058 8.494 -51.836 1.00 51.47 80 LEU A O 1
#

Sequence (80 aa):
MERMKRKEEEFLCRGHILNALSSPIYTAHRHIQTAKELWTTLQEKYRIEESSWLESSLHVYQIHGMATRRNSNMMRRNTL

Mean predicted aligned error: 11.32 Å

Foldseek 3Di:
DVVVVVLVVQVVLLVVVLVPDDPVLNVVQVPPDGSVVSVVVVVVVVVVVVVVVVVVVVVVVVVVVVVVVVVVVVVVVVPD